Protein AF-A0ABD4Q743-F1 (afdb_monomer_lite)

Foldseek 3Di:
DPDPVCVVVVVVVVVVVVVVQVCQAPWAALVRQLVVVVVVVDDPVVSVVCSVVRTTPHPHHDDDDDDPDDDPVVVD

Sequence (76 aa):
GHEPHLDNQHEMLLANCLAQSEALMKGRTLEEARAQLAAKNLAKSEVNRIAPHRVFKGNRPSITIVYDKLDPFSLD

pLDDT: mean 84.97, std 7.95, range [51.0, 91.38]

Secondary structure (DSSP, 8-state):
---TTSHHHHHHHHHHHHHHHHHHHH-B-HHHHHHHHHTTT--HHHHHHHGGGG-B-----------S---HHHH-

Structure (mmCIF, N/CA/C/O backbone):
data_AF-A0ABD4Q743-F1
#
_entry.id   AF-A0ABD4Q743-F1
#
loop_
_atom_site.group_PDB
_atom_site.id
_atom_site.type_symbol
_atom_site.label_atom_id
_atom_site.label_alt_id
_atom_site.label_comp_id
_atom_site.label_asym_id
_atom_site.label_entity_id
_atom_site.label_seq_id
_atom_site.pdbx_PDB_ins_code
_atom_site.Cartn_x
_atom_site.Cartn_y
_atom_site.Cartn_z
_atom_site.occupancy
_atom_site.B_iso_or_equiv
_atom_site.auth_seq_id
_atom_site.auth_comp_id
_atom_site.auth_asym_id
_atom_site.auth_atom_id
_atom_site.pdbx_PDB_model_num
ATOM 1 N N . GLY A 1 1 ? 8.498 -9.351 -20.683 1.00 51.00 1 GLY A N 1
ATOM 2 C CA . GLY A 1 1 ? 9.833 -9.982 -20.569 1.00 51.00 1 GLY A CA 1
ATOM 3 C C . GLY A 1 1 ? 9.829 -11.250 -21.393 1.00 51.00 1 GLY A C 1
ATOM 4 O O . GLY A 1 1 ? 8.755 -11.760 -21.653 1.00 51.00 1 GLY A O 1
ATOM 5 N N . HIS A 1 2 ? 10.978 -11.728 -21.863 1.00 57.88 2 HIS A N 1
ATOM 6 C CA . HIS A 1 2 ? 11.098 -12.793 -22.875 1.00 57.88 2 HIS A CA 1
ATOM 7 C C . HIS A 1 2 ? 10.748 -14.221 -22.387 1.00 57.88 2 HIS A C 1
ATOM 9 O O . HIS A 1 2 ? 11.322 -15.186 -22.877 1.00 57.88 2 HIS A O 1
ATOM 15 N N . GLU A 1 3 ? 9.816 -14.383 -21.445 1.00 63.00 3 GLU A N 1
ATOM 16 C CA . GLU A 1 3 ? 9.422 -15.693 -20.913 1.00 63.00 3 GLU A CA 1
ATOM 17 C C . GLU A 1 3 ? 7.904 -15.737 -20.655 1.00 63.00 3 GLU A C 1
ATOM 19 O O . GLU A 1 3 ? 7.454 -15.317 -19.588 1.00 63.00 3 GLU A O 1
ATOM 24 N N . PRO A 1 4 ? 7.095 -16.261 -21.596 1.00 63.69 4 PRO A N 1
ATOM 25 C CA . PRO A 1 4 ? 5.624 -16.248 -21.515 1.00 63.69 4 PRO A CA 1
ATOM 26 C C . PRO A 1 4 ? 5.047 -17.009 -20.306 1.00 63.69 4 PRO A C 1
ATOM 28 O O . PRO A 1 4 ? 3.878 -16.868 -19.964 1.00 63.69 4 PRO A O 1
ATOM 31 N N . HIS A 1 5 ? 5.858 -17.811 -19.613 1.00 68.38 5 HIS A N 1
ATOM 32 C CA . HIS A 1 5 ? 5.459 -18.486 -18.375 1.00 68.38 5 HIS A CA 1
ATOM 33 C C . HIS A 1 5 ? 5.515 -17.579 -17.129 1.00 68.38 5 HIS A C 1
ATOM 35 O O . HIS A 1 5 ? 4.982 -17.956 -16.085 1.00 68.38 5 HIS A O 1
ATOM 41 N N . LEU A 1 6 ? 6.134 -16.395 -17.221 1.00 72.69 6 LEU A N 1
ATOM 42 C CA . LEU A 1 6 ? 6.260 -15.426 -16.125 1.00 72.69 6 LEU A CA 1
ATOM 43 C C . LEU A 1 6 ? 5.262 -14.264 -16.225 1.00 72.69 6 LEU A C 1
ATOM 45 O O . LEU A 1 6 ? 5.200 -13.453 -15.302 1.00 72.69 6 LEU A O 1
ATOM 49 N N . ASP A 1 7 ? 4.453 -14.192 -17.285 1.00 78.75 7 ASP A N 1
ATOM 50 C CA . ASP A 1 7 ? 3.482 -13.105 -17.479 1.00 78.75 7 ASP A CA 1
ATOM 51 C C . ASP A 1 7 ? 2.519 -12.991 -16.288 1.00 78.75 7 ASP A C 1
ATOM 53 O O . ASP A 1 7 ? 2.337 -11.906 -15.736 1.00 78.75 7 ASP A O 1
ATOM 57 N N . ASN A 1 8 ? 2.038 -14.127 -15.772 1.00 84.00 8 ASN A N 1
ATOM 58 C CA . ASN A 1 8 ? 1.225 -14.169 -14.552 1.00 84.00 8 ASN A CA 1
ATOM 59 C C . ASN A 1 8 ? 1.950 -13.580 -13.328 1.00 84.00 8 ASN A C 1
ATOM 61 O O . ASN A 1 8 ? 1.335 -12.923 -12.492 1.00 84.00 8 ASN A O 1
ATOM 65 N N . GLN A 1 9 ? 3.261 -13.808 -13.192 1.00 85.62 9 GLN A N 1
ATOM 66 C CA . GLN A 1 9 ? 4.031 -13.263 -12.070 1.00 85.62 9 GLN A CA 1
ATOM 67 C C . GLN A 1 9 ? 4.180 -11.745 -12.191 1.00 85.62 9 GLN A C 1
ATOM 69 O O . GLN A 1 9 ? 4.092 -11.036 -11.188 1.00 85.62 9 GLN A O 1
ATOM 74 N N . HIS A 1 10 ? 4.364 -11.245 -13.414 1.00 84.12 10 HIS A N 1
ATO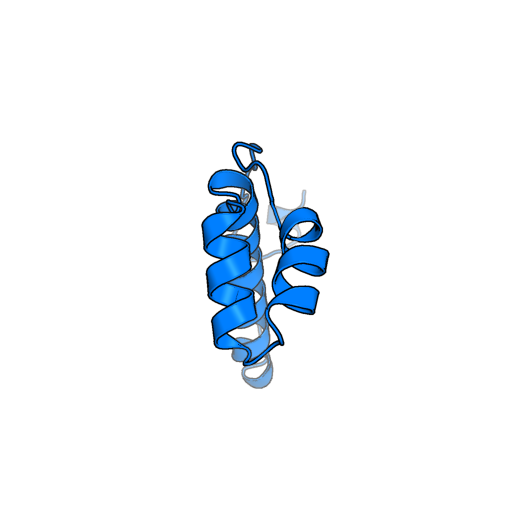M 75 C CA . HIS A 1 10 ? 4.440 -9.816 -13.690 1.00 84.12 10 HIS A CA 1
ATOM 76 C C . HIS A 1 10 ? 3.097 -9.117 -13.432 1.00 84.12 10 HIS A C 1
ATOM 78 O O . HIS A 1 10 ? 3.061 -8.075 -12.777 1.00 84.12 10 HIS A O 1
ATOM 84 N N . GLU A 1 11 ? 1.980 -9.718 -13.850 1.00 88.56 11 GLU A N 1
ATOM 85 C CA . GLU A 1 11 ? 0.639 -9.218 -13.524 1.00 88.56 11 GLU A CA 1
ATOM 86 C C . GLU A 1 11 ? 0.393 -9.185 -12.011 1.00 88.56 11 GLU A C 1
ATOM 88 O O . GLU A 1 11 ? -0.064 -8.173 -11.477 1.00 88.56 11 GLU A O 1
ATOM 93 N N . MET A 1 12 ? 0.758 -10.252 -11.291 1.00 90.56 12 MET A N 1
ATOM 94 C CA . MET A 1 12 ? 0.650 -10.291 -9.830 1.00 90.56 12 MET A CA 1
ATOM 95 C C . MET A 1 12 ? 1.523 -9.229 -9.153 1.00 90.56 12 MET A C 1
ATOM 97 O O . MET A 1 12 ? 1.104 -8.638 -8.156 1.00 90.56 12 MET A O 1
ATOM 101 N N . LEU A 1 13 ? 2.730 -8.974 -9.662 1.00 88.94 13 LEU A N 1
ATOM 102 C CA . LEU A 1 13 ? 3.616 -7.935 -9.139 1.00 88.94 13 LEU A CA 1
ATOM 103 C C . LEU A 1 13 ? 2.982 -6.545 -9.283 1.00 88.94 13 LEU A C 1
ATOM 105 O O . LEU A 1 13 ? 2.910 -5.803 -8.301 1.00 88.94 13 LEU A O 1
ATOM 109 N N . LEU A 1 14 ? 2.473 -6.218 -10.475 1.00 89.81 14 LEU A N 1
ATOM 110 C CA . LEU A 1 14 ? 1.794 -4.948 -10.740 1.00 89.81 14 LEU A CA 1
ATOM 111 C C . LEU A 1 14 ? 0.530 -4.796 -9.889 1.00 89.81 14 LEU A C 1
ATOM 113 O O . LEU A 1 14 ? 0.336 -3.758 -9.256 1.00 89.81 14 LEU A O 1
ATOM 117 N N . ALA A 1 15 ? -0.292 -5.845 -9.805 1.00 91.38 15 ALA A N 1
ATOM 118 C CA . ALA A 1 15 ? -1.498 -5.847 -8.984 1.00 91.38 15 ALA A CA 1
ATOM 119 C C . ALA A 1 15 ? -1.178 -5.581 -7.505 1.00 91.38 15 ALA A C 1
ATOM 121 O O . ALA A 1 15 ? -1.851 -4.776 -6.862 1.00 91.38 15 ALA A O 1
ATOM 122 N N . ASN A 1 16 ? -0.120 -6.199 -6.970 1.00 91.19 16 ASN A N 1
ATOM 123 C CA . ASN A 1 16 ? 0.326 -5.947 -5.601 1.00 91.19 16 ASN A CA 1
ATOM 124 C C . ASN A 1 16 ? 0.852 -4.520 -5.413 1.00 91.19 16 ASN A C 1
ATOM 126 O O . ASN A 1 16 ? 0.532 -3.895 -4.404 1.00 91.19 16 ASN A O 1
ATOM 130 N N . CYS A 1 17 ? 1.630 -3.995 -6.363 1.00 89.94 17 CYS A N 1
ATOM 131 C CA . CYS A 1 17 ? 2.143 -2.625 -6.307 1.00 89.94 17 CYS A CA 1
ATOM 132 C C . CYS A 1 17 ? 0.993 -1.608 -6.229 1.00 89.94 17 CYS A C 1
ATOM 134 O O . CYS A 1 17 ? 0.944 -0.786 -5.313 1.00 89.94 17 CYS A O 1
ATOM 136 N N . LEU A 1 18 ? 0.008 -1.734 -7.121 1.00 91.38 18 LEU A N 1
ATOM 137 C CA . LEU A 1 18 ? -1.167 -0.864 -7.145 1.00 91.38 18 LEU A CA 1
ATOM 138 C C . LEU A 1 18 ? -2.022 -1.021 -5.880 1.00 91.38 18 LEU A C 1
ATOM 140 O O . LEU A 1 18 ? -2.410 -0.022 -5.272 1.00 91.38 18 LEU A O 1
ATOM 144 N N . ALA A 1 19 ? -2.256 -2.258 -5.434 1.00 90.25 19 ALA A N 1
ATOM 145 C CA . ALA A 1 19 ? -3.008 -2.529 -4.211 1.00 90.25 19 ALA A CA 1
ATOM 146 C C . ALA A 1 19 ? -2.323 -1.948 -2.961 1.00 90.25 19 ALA A C 1
ATOM 148 O O . ALA A 1 19 ? -3.006 -1.519 -2.030 1.00 90.25 19 ALA A O 1
ATOM 149 N N . GLN A 1 20 ? -0.987 -1.903 -2.918 1.00 89.75 20 GLN A N 1
ATOM 150 C CA . GLN A 1 20 ? -0.242 -1.283 -1.819 1.00 89.75 20 GLN A CA 1
ATOM 151 C C . GLN A 1 20 ? -0.388 0.238 -1.818 1.00 89.75 20 GLN A C 1
ATOM 153 O O . GLN A 1 20 ? -0.690 0.808 -0.767 1.00 89.75 20 GLN A O 1
ATOM 158 N N . SER A 1 21 ? -0.234 0.894 -2.971 1.00 88.56 21 SER A N 1
ATOM 159 C CA . SER A 1 21 ? -0.477 2.336 -3.099 1.00 88.56 21 SER A CA 1
ATOM 160 C C . SER A 1 21 ? -1.911 2.696 -2.697 1.00 88.56 21 SER A C 1
ATOM 162 O O . SER A 1 21 ? -2.134 3.629 -1.922 1.00 88.56 21 SER A O 1
ATOM 164 N N . GLU A 1 22 ? -2.891 1.904 -3.135 1.00 87.94 22 GLU A N 1
ATOM 165 C CA . GLU A 1 22 ? -4.291 2.066 -2.745 1.00 87.94 22 GLU A CA 1
ATOM 166 C C . GLU A 1 22 ? -4.499 1.868 -1.236 1.00 87.94 22 GLU A C 1
ATOM 168 O O . GLU A 1 22 ? -5.182 2.670 -0.597 1.00 87.94 22 GLU A O 1
ATOM 173 N N . ALA A 1 23 ? -3.892 0.840 -0.638 1.00 88.50 23 ALA A N 1
ATOM 174 C CA . ALA A 1 23 ? -3.993 0.573 0.795 1.00 88.50 23 ALA A CA 1
ATOM 175 C C . ALA A 1 23 ? -3.356 1.683 1.648 1.00 88.50 23 ALA A C 1
ATOM 177 O O . ALA A 1 23 ? -3.879 2.016 2.715 1.00 88.50 23 ALA A O 1
ATOM 178 N N . LEU A 1 24 ? -2.251 2.279 1.188 1.00 87.88 24 LEU A N 1
ATOM 179 C CA . LEU A 1 24 ? -1.620 3.434 1.831 1.00 87.88 24 LEU A CA 1
ATOM 180 C C . LEU A 1 24 ? -2.522 4.674 1.779 1.00 87.88 24 LEU A C 1
ATOM 182 O O . LEU A 1 24 ? -2.625 5.396 2.775 1.00 87.88 24 LEU A O 1
ATOM 186 N N . MET A 1 25 ? -3.218 4.880 0.658 1.00 88.88 25 MET A N 1
ATOM 187 C CA . MET A 1 25 ? -4.148 5.991 0.466 1.00 88.88 25 MET A CA 1
ATOM 188 C C . MET A 1 25 ? -5.435 5.815 1.282 1.00 88.88 25 MET A C 1
ATOM 190 O O . MET A 1 25 ? -5.764 6.669 2.105 1.00 88.88 25 MET A O 1
ATOM 194 N N . LYS A 1 26 ? -6.162 4.710 1.079 1.00 89.19 26 LYS A N 1
ATOM 195 C CA . LYS A 1 26 ? -7.481 4.471 1.687 1.00 89.19 26 LYS A CA 1
ATOM 196 C C . LYS A 1 26 ? -7.390 4.089 3.162 1.00 89.19 26 LYS A C 1
ATOM 198 O O . LYS A 1 26 ? -8.235 4.486 3.958 1.00 89.19 26 LYS A O 1
ATOM 203 N N . GLY A 1 27 ? -6.362 3.331 3.539 1.00 89.69 27 GLY A N 1
ATOM 204 C CA . GLY A 1 27 ? -6.307 2.697 4.850 1.00 89.69 27 GLY A CA 1
ATOM 205 C C . GLY A 1 27 ? -7.366 1.605 5.018 1.00 89.69 27 GLY A C 1
ATOM 206 O O . GLY A 1 27 ? -7.830 0.996 4.057 1.00 89.69 27 GLY A O 1
ATOM 207 N N . 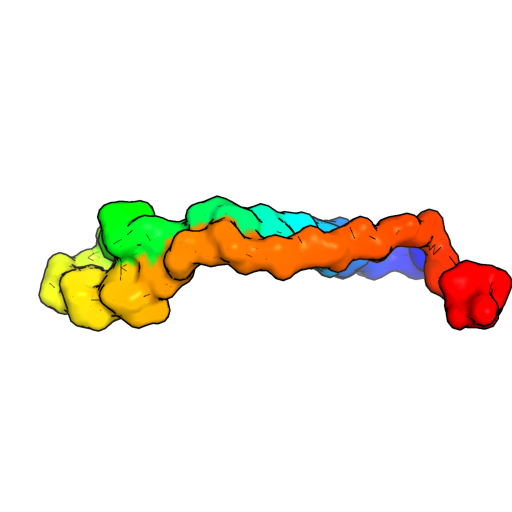ARG A 1 28 ? -7.701 1.318 6.275 1.00 91.06 28 ARG A N 1
ATOM 208 C CA . ARG A 1 28 ? -8.741 0.372 6.684 1.00 91.06 28 ARG A CA 1
ATOM 209 C C . ARG A 1 28 ? -9.241 0.761 8.062 1.00 91.06 28 ARG A C 1
ATOM 211 O O . ARG A 1 28 ? -8.463 0.779 9.018 1.00 91.06 28 ARG A O 1
ATOM 218 N N . THR A 1 29 ? -10.526 1.042 8.170 1.00 90.06 29 THR A N 1
ATOM 219 C CA . THR A 1 29 ? -11.181 1.387 9.432 1.00 90.06 29 THR A CA 1
ATOM 220 C C . THR A 1 29 ? -11.364 0.163 10.334 1.00 90.06 29 THR A C 1
ATOM 222 O O . THR A 1 29 ? -11.238 -0.988 9.909 1.00 90.06 29 THR A O 1
ATOM 225 N N . LEU A 1 30 ? -11.683 0.406 11.608 1.00 87.31 30 LEU A N 1
ATOM 226 C CA . LEU A 1 30 ? -11.993 -0.663 12.561 1.00 87.31 30 LEU A CA 1
ATOM 227 C C . LEU A 1 30 ? -13.231 -1.465 12.145 1.00 87.31 30 LEU A C 1
ATOM 229 O O . LEU A 1 30 ? -13.229 -2.687 12.272 1.00 87.31 30 LEU A O 1
ATOM 233 N N . GLU A 1 31 ? -14.256 -0.795 11.623 1.00 87.69 31 GLU A N 1
ATOM 234 C CA . GLU A 1 31 ? -15.496 -1.434 11.173 1.00 87.69 31 GLU A CA 1
ATOM 235 C C . GLU A 1 31 ? -15.248 -2.336 9.956 1.00 87.69 31 GLU A C 1
ATOM 237 O O . GLU A 1 31 ? -15.667 -3.493 9.950 1.00 87.69 31 GLU A O 1
ATOM 242 N N . GLU A 1 32 ? -14.456 -1.882 8.981 1.00 87.25 32 GLU A N 1
ATOM 243 C CA . GLU A 1 32 ? -14.045 -2.712 7.841 1.00 87.25 32 GLU A CA 1
ATOM 244 C C . GLU A 1 32 ? -13.173 -3.897 8.278 1.00 87.25 32 GLU A C 1
ATOM 246 O O . GLU A 1 32 ? -13.358 -5.019 7.805 1.00 87.25 32 GLU A O 1
ATOM 251 N N . ALA A 1 33 ? -12.240 -3.684 9.214 1.00 87.56 33 ALA A N 1
ATOM 252 C CA . ALA A 1 33 ? -11.413 -4.756 9.762 1.00 87.56 33 ALA A CA 1
ATOM 253 C C . ALA A 1 33 ? -12.259 -5.807 10.504 1.00 87.56 33 ALA A C 1
ATOM 255 O O . ALA A 1 33 ? -12.024 -7.008 10.341 1.00 87.56 33 ALA A O 1
ATOM 256 N N . ARG A 1 34 ? -13.267 -5.378 11.276 1.00 87.69 34 ARG A N 1
ATOM 257 C CA . ARG A 1 34 ? -14.235 -6.262 11.943 1.00 87.69 34 ARG A CA 1
ATOM 258 C C . ARG A 1 34 ? -15.071 -7.040 10.937 1.00 87.69 34 ARG A C 1
ATOM 260 O O . ARG A 1 34 ? -15.155 -8.258 11.065 1.00 87.69 34 ARG A O 1
ATOM 267 N N . ALA A 1 35 ? -15.629 -6.374 9.927 1.00 88.62 35 ALA A N 1
ATOM 268 C CA . ALA A 1 35 ? -16.424 -7.014 8.882 1.00 88.62 35 ALA A CA 1
ATOM 269 C C . ALA A 1 35 ? -15.613 -8.081 8.124 1.00 88.62 35 ALA A C 1
ATOM 271 O O . ALA A 1 35 ? -16.080 -9.204 7.941 1.00 88.62 35 ALA A O 1
ATOM 272 N N . GLN A 1 36 ? -14.357 -7.781 7.773 1.00 87.50 36 GLN A N 1
ATOM 273 C CA . GLN A 1 36 ? -13.463 -8.737 7.110 1.00 87.50 36 GLN A CA 1
ATOM 274 C C . GLN A 1 36 ? -13.097 -9.938 7.988 1.00 87.50 36 GLN A C 1
ATOM 276 O O . GLN A 1 36 ? -12.940 -11.045 7.479 1.00 87.50 36 GLN A O 1
ATOM 281 N N . LEU A 1 37 ? -12.912 -9.740 9.295 1.00 86.94 37 LEU A N 1
ATOM 282 C CA . LEU A 1 37 ? -12.617 -10.829 10.228 1.00 86.94 37 LEU A CA 1
ATOM 283 C C . LEU A 1 37 ? -13.865 -11.674 10.527 1.00 86.94 37 LEU A C 1
ATOM 285 O O . LEU A 1 37 ? -13.755 -12.894 10.631 1.00 86.94 37 LEU A O 1
ATOM 289 N N . ALA A 1 38 ? -15.043 -11.053 10.601 1.00 86.44 38 ALA A N 1
ATOM 290 C CA . ALA A 1 38 ? -16.320 -11.744 10.759 1.00 86.44 38 ALA A CA 1
ATOM 291 C C . ALA A 1 38 ? -16.649 -12.615 9.536 1.00 86.44 38 ALA A C 1
ATOM 293 O O . ALA A 1 38 ? -17.051 -13.764 9.698 1.00 86.44 38 ALA A O 1
ATOM 294 N N . ALA A 1 39 ? -16.373 -12.126 8.321 1.00 88.69 39 ALA A N 1
ATOM 295 C CA . ALA A 1 39 ? -16.513 -12.904 7.087 1.00 88.69 39 ALA A CA 1
ATOM 296 C C . ALA A 1 39 ? -15.599 -14.146 7.036 1.00 88.69 39 ALA A C 1
ATOM 298 O O . ALA A 1 39 ? -15.864 -15.080 6.285 1.00 88.69 39 ALA A O 1
ATOM 299 N N . LYS A 1 40 ? -14.538 -14.189 7.856 1.00 85.81 40 LYS A N 1
ATOM 300 C CA . LYS A 1 40 ? -13.644 -15.350 8.002 1.00 85.81 40 LYS A CA 1
ATOM 301 C C . LYS A 1 40 ? -14.123 -16.367 9.051 1.00 85.81 40 LYS A C 1
ATOM 303 O O . LYS A 1 40 ? -13.342 -17.231 9.434 1.00 85.81 40 LYS A O 1
ATOM 308 N N . ASN A 1 41 ? -15.375 -16.275 9.513 1.00 86.19 41 ASN A N 1
ATOM 309 C CA . ASN A 1 41 ? -15.980 -17.160 10.521 1.00 86.19 41 ASN A CA 1
ATOM 310 C C . ASN A 1 41 ? -15.206 -17.223 11.856 1.00 86.19 41 ASN A C 1
ATOM 312 O O . ASN A 1 41 ? -15.214 -18.241 12.546 1.00 86.19 41 ASN A O 1
ATOM 316 N N . LEU A 1 42 ? -14.536 -16.131 12.241 1.00 83.62 42 LEU A N 1
ATOM 317 C CA . LEU A 1 42 ? -13.870 -16.022 13.542 1.00 83.62 42 LEU A CA 1
ATOM 318 C C . LEU A 1 42 ? -14.881 -15.715 14.656 1.00 83.62 42 LEU A C 1
ATOM 320 O O . LEU A 1 42 ? -15.840 -14.966 14.460 1.00 83.62 42 LEU A O 1
ATOM 324 N N . ALA A 1 43 ? -14.638 -16.244 15.858 1.00 88.62 43 ALA A N 1
ATOM 325 C CA . ALA A 1 43 ? -15.448 -15.937 17.035 1.00 88.62 43 ALA A CA 1
ATOM 326 C C . ALA A 1 43 ? -15.417 -14.430 17.353 1.00 88.62 43 ALA A C 1
ATOM 328 O O . ALA A 1 43 ? -14.371 -13.790 17.252 1.00 88.62 43 ALA A O 1
ATOM 329 N N . LYS A 1 44 ? -16.546 -13.856 17.797 1.00 83.62 44 LYS A N 1
ATOM 330 C CA . LYS A 1 44 ? -16.660 -12.410 18.095 1.00 83.62 44 LYS A CA 1
ATOM 331 C C . LYS A 1 44 ? -15.600 -11.904 19.083 1.00 83.62 44 LYS A C 1
ATOM 333 O O . LYS A 1 44 ? -15.132 -10.777 18.938 1.00 83.62 44 LYS A O 1
ATOM 338 N N . SER A 1 45 ? -15.210 -12.722 20.063 1.00 86.44 45 SER A N 1
ATOM 339 C CA . SER A 1 45 ? -14.134 -12.403 21.012 1.00 86.44 45 SER A CA 1
ATOM 340 C C . SER A 1 45 ? -12.789 -12.207 20.306 1.00 86.44 45 SER A C 1
ATOM 342 O O . SER A 1 45 ? -12.116 -11.204 20.532 1.00 86.44 45 SER A O 1
ATOM 344 N N . GLU A 1 46 ? -12.443 -13.106 19.385 1.00 85.69 46 GLU A N 1
ATOM 345 C CA . GLU A 1 46 ? -11.219 -13.023 18.586 1.00 85.69 46 GLU A CA 1
ATOM 346 C C . GLU A 1 46 ? -11.266 -11.893 17.558 1.00 85.69 46 GLU A C 1
ATOM 348 O O . GLU A 1 46 ? -10.278 -11.182 17.387 1.00 85.69 46 GLU A O 1
ATOM 353 N N . VAL A 1 47 ? -12.418 -11.648 16.928 1.00 86.25 47 VAL A N 1
ATOM 354 C CA . VAL A 1 47 ? -12.600 -10.493 16.034 1.00 86.25 47 VAL A CA 1
ATOM 355 C C . VAL A 1 47 ? -12.322 -9.189 16.782 1.00 86.25 47 VAL A C 1
ATOM 357 O O . VAL A 1 47 ? -11.558 -8.358 16.296 1.00 86.25 47 VAL A O 1
ATOM 360 N N . ASN A 1 48 ? -12.887 -9.021 17.981 1.00 85.62 48 ASN A N 1
ATOM 361 C CA . ASN A 1 48 ? -12.686 -7.819 18.791 1.00 85.62 48 ASN A CA 1
ATOM 362 C C . ASN A 1 48 ? -11.241 -7.658 19.274 1.00 85.62 48 ASN A C 1
ATOM 364 O O . ASN A 1 48 ? -10.769 -6.528 19.382 1.00 85.62 48 ASN A O 1
ATOM 368 N N . ARG A 1 49 ? -10.536 -8.767 19.522 1.00 88.19 49 ARG A N 1
ATOM 369 C CA . ARG A 1 49 ? -9.119 -8.764 19.904 1.00 88.19 49 ARG A CA 1
ATOM 370 C C . ARG A 1 49 ? -8.201 -8.416 18.730 1.00 88.19 49 ARG A C 1
ATOM 372 O O . ARG A 1 49 ? -7.253 -7.660 18.901 1.00 88.19 49 ARG A O 1
ATOM 379 N N . ILE A 1 50 ? -8.477 -8.941 17.535 1.00 87.50 50 ILE A N 1
ATOM 380 C CA . ILE A 1 50 ? -7.592 -8.820 16.364 1.00 87.50 50 ILE A CA 1
ATOM 381 C C . ILE A 1 50 ? -7.868 -7.542 15.559 1.00 87.50 50 ILE A C 1
ATOM 383 O O . ILE A 1 50 ? -6.936 -6.960 15.001 1.00 87.50 50 ILE A O 1
ATOM 387 N N . ALA A 1 51 ? -9.123 -7.086 15.480 1.00 87.12 51 ALA A N 1
ATOM 388 C CA . ALA A 1 51 ? -9.513 -5.956 14.635 1.00 87.12 51 ALA A CA 1
ATOM 389 C C . ALA A 1 51 ? -8.707 -4.666 14.887 1.00 87.12 51 ALA A C 1
ATOM 391 O O . ALA A 1 51 ? -8.280 -4.075 13.894 1.00 87.12 51 ALA A O 1
ATOM 392 N N . PRO A 1 52 ? -8.411 -4.249 16.138 1.00 87.56 52 PRO A N 1
ATOM 393 C CA . PRO A 1 52 ? -7.610 -3.0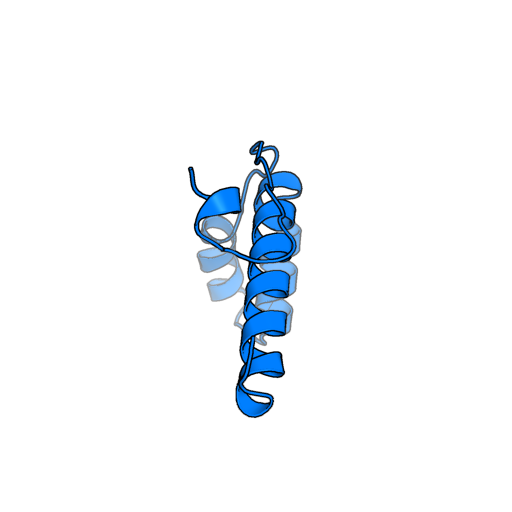48 16.395 1.00 87.56 52 PRO A CA 1
ATOM 394 C C . PRO A 1 52 ? -6.209 -3.105 15.773 1.00 87.56 52 PRO A C 1
ATOM 396 O O . PRO A 1 52 ? -5.707 -2.093 15.293 1.00 87.56 52 PRO A O 1
ATOM 399 N N . HIS A 1 53 ? -5.601 -4.294 15.708 1.00 87.56 53 HIS A N 1
ATOM 400 C CA . HIS A 1 53 ? -4.280 -4.507 15.106 1.00 87.56 53 HIS A CA 1
ATOM 401 C C . HIS A 1 53 ? -4.305 -4.550 13.569 1.00 87.56 53 HIS A C 1
ATOM 403 O O . HIS A 1 53 ? -3.254 -4.596 12.937 1.00 87.56 53 HIS A O 1
ATOM 409 N N . ARG A 1 54 ? -5.495 -4.549 12.955 1.00 84.56 54 ARG A N 1
ATOM 410 C CA . ARG A 1 54 ? -5.696 -4.549 11.495 1.00 84.56 54 ARG A CA 1
ATOM 411 C C . ARG A 1 54 ? -6.243 -3.225 10.957 1.00 84.56 54 ARG A C 1
ATOM 413 O O . ARG A 1 54 ? -6.624 -3.163 9.788 1.00 84.56 54 ARG A O 1
ATOM 420 N N . VAL A 1 55 ? -6.283 -2.187 11.793 1.00 88.00 55 VAL A N 1
ATOM 421 C CA . VAL A 1 55 ? -6.647 -0.824 11.392 1.00 88.00 55 VAL A CA 1
ATOM 422 C C . VAL A 1 55 ? -5.442 -0.137 10.761 1.00 88.00 55 VAL A C 1
ATOM 424 O O . VAL A 1 55 ? -4.362 -0.078 11.348 1.00 88.00 55 VAL A O 1
ATOM 427 N N . PHE A 1 56 ? -5.646 0.451 9.586 1.00 87.38 56 PHE A N 1
ATOM 428 C CA . PHE A 1 56 ? -4.661 1.293 8.918 1.00 87.38 56 PHE A CA 1
ATOM 429 C C . PHE A 1 56 ? -5.248 2.694 8.765 1.00 87.38 56 PHE A C 1
ATOM 431 O O . PHE A 1 56 ? -6.306 2.856 8.171 1.00 87.38 56 PHE A O 1
ATOM 438 N N . LYS A 1 57 ? -4.559 3.721 9.277 1.00 84.12 57 LYS A N 1
ATOM 439 C CA . LYS A 1 57 ? -5.056 5.110 9.239 1.00 84.12 57 LYS A CA 1
ATOM 440 C C . LYS A 1 57 ? -5.236 5.683 7.824 1.00 84.12 57 LYS A C 1
ATOM 442 O O . LYS A 1 57 ? -5.918 6.688 7.686 1.00 84.12 57 LYS A O 1
ATOM 447 N N . GLY A 1 58 ? -4.636 5.061 6.806 1.00 87.50 58 GLY A N 1
ATOM 448 C CA . GLY A 1 58 ? -4.634 5.597 5.444 1.00 87.50 58 GLY A CA 1
ATOM 449 C C . GLY A 1 58 ? -3.931 6.950 5.370 1.00 87.50 58 GLY A C 1
ATOM 450 O O . GLY A 1 58 ? -3.121 7.277 6.245 1.00 87.50 58 GLY A O 1
ATOM 451 N N . ASN A 1 59 ? -4.248 7.717 4.326 1.00 88.19 59 ASN A N 1
ATOM 452 C CA . ASN A 1 59 ? -3.706 9.050 4.058 1.00 88.19 59 ASN A CA 1
ATOM 453 C C . ASN A 1 59 ? -2.169 9.109 4.118 1.00 88.19 59 ASN A C 1
ATOM 455 O O . ASN A 1 59 ? -1.575 10.095 4.558 1.00 88.19 59 ASN A O 1
ATOM 459 N N . ARG A 1 60 ? -1.514 8.012 3.724 1.00 85.94 60 ARG A N 1
ATOM 460 C CA . ARG A 1 60 ? -0.064 7.951 3.580 1.00 85.94 60 ARG A CA 1
ATOM 461 C C . ARG A 1 60 ? 0.264 8.186 2.109 1.00 85.94 60 ARG A C 1
ATOM 463 O O . ARG A 1 60 ? -0.102 7.343 1.289 1.00 85.94 60 ARG A O 1
ATOM 470 N N . PRO A 1 61 ? 0.905 9.311 1.757 1.00 86.44 61 PRO A N 1
ATOM 471 C CA . PRO A 1 61 ? 1.247 9.584 0.369 1.00 86.44 61 PRO A CA 1
ATOM 472 C C . PRO A 1 61 ? 2.237 8.534 -0.151 1.00 86.44 61 PRO A C 1
ATOM 474 O O . PRO A 1 61 ? 3.112 8.073 0.583 1.00 86.44 61 PRO A O 1
ATOM 477 N N . SER A 1 62 ? 2.094 8.165 -1.423 1.00 86.50 62 SER A N 1
ATOM 478 C CA . SER A 1 62 ? 3.024 7.296 -2.149 1.00 86.50 62 SER A CA 1
ATOM 479 C C . SER A 1 62 ? 3.188 7.816 -3.576 1.00 86.50 62 SER A C 1
ATOM 481 O O . SER A 1 62 ? 2.278 8.458 -4.101 1.00 86.50 62 SER A O 1
ATOM 483 N N . ILE A 1 63 ? 4.352 7.577 -4.181 1.00 88.81 63 ILE A N 1
ATOM 484 C CA . ILE A 1 63 ? 4.637 7.925 -5.576 1.00 88.81 63 ILE A CA 1
ATOM 485 C C . ILE A 1 63 ? 4.865 6.617 -6.328 1.00 88.81 63 ILE A C 1
ATOM 487 O O . ILE A 1 63 ? 5.726 5.828 -5.940 1.00 88.81 63 ILE A O 1
ATOM 491 N N . THR A 1 64 ? 4.099 6.397 -7.393 1.00 89.12 64 THR A N 1
ATOM 492 C CA . THR A 1 64 ? 4.258 5.246 -8.287 1.00 89.12 64 THR A CA 1
ATOM 493 C C . THR A 1 64 ? 4.975 5.711 -9.548 1.00 89.12 64 THR A C 1
ATOM 495 O O . THR A 1 64 ? 4.446 6.533 -10.291 1.00 89.12 64 THR A O 1
ATOM 498 N N . ILE A 1 65 ? 6.184 5.199 -9.774 1.00 90.31 65 ILE A N 1
ATOM 499 C CA . ILE A 1 65 ? 6.977 5.461 -10.980 1.00 90.31 65 ILE A CA 1
ATOM 500 C C . ILE A 1 65 ? 6.835 4.240 -11.888 1.00 90.31 65 ILE A C 1
ATOM 502 O O . ILE A 1 65 ? 7.092 3.121 -11.448 1.00 90.31 65 ILE A O 1
ATOM 506 N N . VAL A 1 66 ? 6.394 4.452 -13.129 1.00 88.88 66 VAL A N 1
ATOM 507 C CA . VAL A 1 66 ? 6.120 3.386 -14.104 1.00 88.88 66 VAL A CA 1
ATOM 508 C C . VAL A 1 66 ? 6.959 3.624 -15.354 1.00 88.88 66 VAL A C 1
ATOM 510 O O . VAL A 1 66 ? 7.052 4.754 -15.827 1.00 88.88 66 VAL A O 1
ATOM 513 N N . TYR A 1 67 ? 7.549 2.556 -15.879 1.00 88.56 67 TYR A N 1
ATOM 514 C CA . TYR A 1 67 ? 8.317 2.532 -17.120 1.00 88.56 67 TYR A CA 1
ATOM 515 C C . TYR A 1 67 ? 7.978 1.255 -17.901 1.00 88.56 67 TYR A C 1
ATOM 517 O O . TYR A 1 67 ? 7.608 0.243 -17.302 1.00 88.56 67 TYR A O 1
ATOM 525 N N . ASP A 1 68 ? 8.114 1.292 -19.228 1.00 84.31 68 ASP A N 1
ATOM 526 C CA . ASP A 1 68 ? 7.732 0.171 -20.101 1.00 84.31 68 ASP A CA 1
ATOM 527 C C . ASP A 1 68 ? 8.657 -1.044 -19.941 1.00 84.31 68 ASP A C 1
ATOM 529 O O . ASP A 1 68 ? 8.220 -2.196 -20.004 1.00 84.31 68 ASP A O 1
ATOM 533 N N . LYS A 1 69 ? 9.954 -0.802 -19.723 1.00 86.00 69 LYS A N 1
ATOM 534 C CA . LYS A 1 69 ? 10.954 -1.844 -19.487 1.00 86.00 69 LYS A CA 1
ATOM 535 C C . LYS A 1 69 ? 12.139 -1.282 -18.711 1.00 86.00 69 LYS A C 1
ATOM 537 O O . LYS A 1 69 ? 12.581 -0.174 -18.979 1.00 86.00 69 LYS A O 1
ATOM 542 N N . LEU A 1 70 ? 12.670 -2.067 -17.775 1.00 85.62 70 LEU A N 1
ATOM 543 C CA . LEU A 1 70 ? 13.943 -1.751 -17.133 1.00 85.62 70 LEU A CA 1
ATOM 544 C C . LEU A 1 70 ? 15.082 -2.157 -18.077 1.00 85.62 70 LEU A C 1
ATOM 546 O O . LEU A 1 70 ? 15.409 -3.340 -18.195 1.00 85.62 70 LEU A O 1
ATOM 550 N N . ASP A 1 71 ? 15.643 -1.185 -18.783 1.00 88.06 71 ASP A N 1
ATOM 551 C CA . ASP A 1 71 ? 16.850 -1.313 -19.601 1.00 88.06 71 ASP A CA 1
ATOM 552 C C . ASP A 1 71 ? 17.910 -0.291 -19.147 1.00 88.06 71 ASP A C 1
ATOM 554 O O . ASP A 1 71 ? 17.588 0.582 -18.339 1.00 88.06 71 ASP A O 1
ATOM 558 N N . PRO A 1 72 ? 19.177 -0.398 -19.601 1.00 86.50 72 PRO A N 1
ATOM 559 C CA . PRO A 1 72 ? 20.232 0.515 -19.160 1.00 86.50 72 PRO A CA 1
ATOM 560 C C . PRO A 1 72 ? 19.898 1.993 -19.391 1.00 86.50 72 PRO A C 1
ATOM 562 O O . PRO A 1 72 ? 20.206 2.815 -18.543 1.00 86.50 72 PRO A O 1
ATOM 565 N N . PHE A 1 73 ? 19.201 2.321 -20.484 1.00 86.31 73 PHE A N 1
ATOM 566 C CA . PHE A 1 73 ? 18.802 3.695 -20.797 1.00 86.31 73 PHE A CA 1
ATOM 567 C C . PHE A 1 73 ? 17.742 4.238 -19.830 1.00 86.31 73 PHE A C 1
ATOM 569 O O . PHE A 1 73 ? 17.719 5.426 -19.543 1.00 86.31 73 PHE A O 1
ATOM 576 N N . SER A 1 74 ? 16.859 3.370 -19.337 1.00 81.50 74 SER A N 1
ATOM 577 C CA . SER A 1 74 ? 15.812 3.726 -18.375 1.00 81.50 74 SER A CA 1
ATOM 578 C C . SER A 1 74 ? 16.305 3.750 -16.921 1.00 81.50 74 SER A C 1
ATOM 580 O O . SER A 1 74 ? 15.542 4.133 -16.033 1.0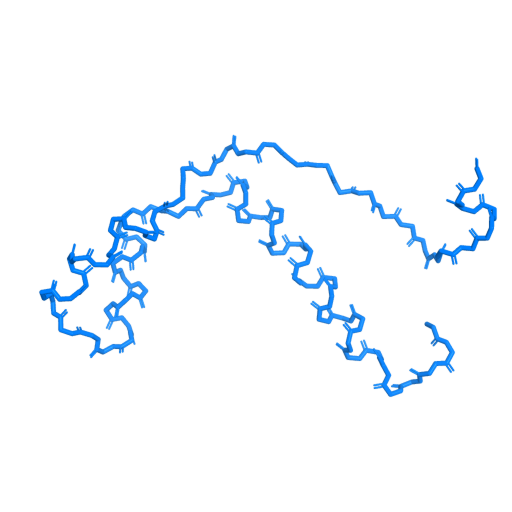0 81.50 74 SER A O 1
ATOM 582 N N . LEU A 1 75 ? 17.534 3.285 -16.664 1.00 79.38 75 LEU A N 1
ATOM 583 C CA . LEU A 1 75 ? 18.145 3.210 -15.334 1.00 79.38 75 LEU A CA 1
ATOM 584 C C . LEU A 1 75 ? 19.261 4.250 -15.115 1.00 79.38 75 LEU A C 1
ATOM 586 O O . LEU A 1 75 ? 19.443 4.656 -13.9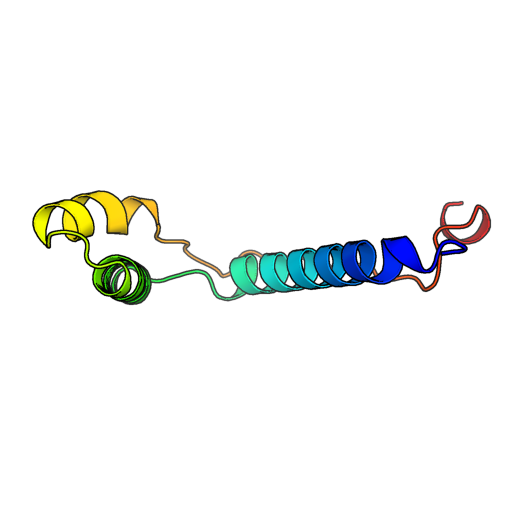66 1.00 79.38 75 LEU A O 1
ATOM 590 N N . ASP A 1 76 ? 19.988 4.641 -16.171 1.00 57.38 76 ASP A N 1
ATOM 591 C CA . ASP A 1 76 ? 20.972 5.744 -16.162 1.00 57.38 76 ASP A CA 1
ATOM 592 C C . ASP A 1 76 ? 20.305 7.130 -16.048 1.00 57.38 76 ASP A C 1
ATOM 594 O O . ASP A 1 76 ? 20.872 7.995 -15.336 1.00 57.38 76 ASP A 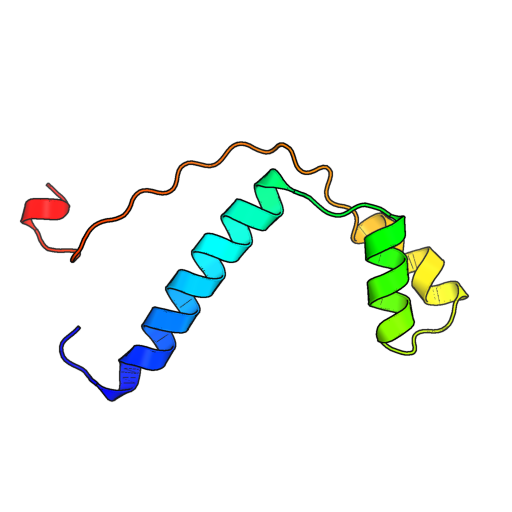O 1
#

InterPro domains:
  IPR001672 Phosphoglucose isomerase (PGI) [PF00342] (6-75)
  IPR001672 Phosphoglucose isomerase (PGI) [PS51463] (1-76)
  IPR001672 Phosphoglucose isomerase (PGI) [PTHR11469] (7-75)
  IPR046348 SIS domain superfamily [SSF53697] (3-75)

Organism: Mycobacterium tuberculosis (NCBI:txid1773)

Radius of gyration: 18.13 Å; chains: 1; bounding box: 38×28×44 Å